Protein AF-A0A0F9XI48-F1 (afdb_monomer)

Nearest PDB structures (foldseek):
  8bcw-assembly1_E  TM=6.564E-01  e=8.546E-02  Avena sativa
  8jjr-assembly1_e  TM=6.985E-01  e=2.280E-01  Symbiodinium sp.
  5zji-assembly1_E  TM=6.257E-01  e=1.110E-01  Zea mays
  8jw0-assembly1_e  TM=6.929E-01  e=2.774E-01  Amphidinium carterae
  8jzf-assembly1_e  TM=6.123E-01  e=1.540E-01  Symbiodinium

Sequence (89 aa):
MKIDDVVRIDKCEMCPGVVGKVVPVKGFREDTETMVKLGFGRGRPAAGRPEFFSVDDLTVVNVHILGDTENPASSEDVEQTVESLQDKE

Organism: NCBI:txid412755

pLDDT: mean 73.97, std 16.07, range [42.56, 91.94]

Foldseek 3Di:
DDFQFKKAQCDDPQCPPRHRPIFTFHAADPVDNQKTATDPDPDDPDVRDDRIDGPVRIDRPGDPCPDPPPPPPDPDDDDDDDDDDDDDD

Solvent-accessible surface area (backbone atoms only — not comparable to full-atom values): 5838 Å² total; per-residue (Å²): 141,56,72,59,23,29,28,28,28,73,53,40,93,78,35,62,92,45,44,74,41,74,39,34,31,67,41,68,41,90,94,36,92,55,30,31,28,62,50,74,72,100,58,81,81,57,89,71,56,74,71,61,43,51,56,89,37,40,45,80,75,41,81,60,78,79,59,83,64,73,70,80,76,67,84,71,86,82,82,78,94,81,79,87,86,82,90,89,135

Radius of gyration: 24.17 Å; Cα contacts (8 Å, |Δi|>4): 117; chains: 1; bounding box: 43×38×79 Å

Secondary structure (DSSP, 8-state):
--TT-EEEE---SS-GGGTT-EEEEEEEETTEEEEEEE---SSPPPTT--SEEEGGGEEEEE---------------------------

Structure (mmCIF, N/CA/C/O backbone):
data_AF-A0A0F9XI48-F1
#
_entry.id   AF-A0A0F9XI48-F1
#
loop_
_atom_site.group_PDB
_atom_site.id
_atom_site.type_symbol
_atom_site.label_atom_id
_atom_site.label_alt_id
_atom_site.label_comp_id
_atom_site.label_asym_id
_atom_site.label_entity_id
_atom_site.label_seq_id
_atom_site.pdbx_PDB_ins_code
_atom_site.Cartn_x
_atom_site.Cartn_y
_atom_site.Cartn_z
_atom_site.occupancy
_atom_site.B_iso_or_equiv
_atom_site.auth_seq_id
_atom_site.auth_comp_id
_atom_site.auth_asym_id
_atom_site.auth_atom_id
_atom_site.pdbx_PDB_model_num
ATOM 1 N N . MET A 1 1 ? -8.577 9.415 3.825 1.00 74.88 1 MET A N 1
ATOM 2 C CA . MET A 1 1 ? -7.784 8.172 3.855 1.00 74.88 1 MET A CA 1
ATOM 3 C C . MET A 1 1 ? -7.135 8.076 5.226 1.00 74.88 1 MET A C 1
ATOM 5 O O . MET A 1 1 ? -6.625 9.085 5.698 1.00 74.88 1 MET A O 1
ATOM 9 N N . LYS A 1 2 ? -7.207 6.920 5.878 1.00 83.38 2 LYS A N 1
ATOM 10 C CA . LYS A 1 2 ? -6.687 6.645 7.225 1.00 83.38 2 LYS A CA 1
ATOM 11 C C . LYS A 1 2 ? -5.868 5.349 7.227 1.00 83.38 2 LYS A C 1
ATOM 13 O O . LYS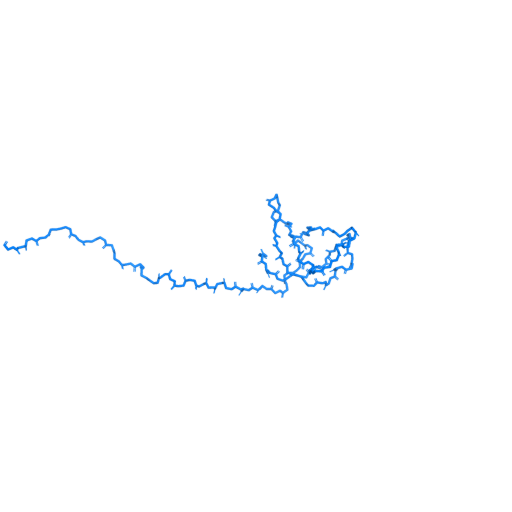 A 1 2 ? -5.838 4.624 6.236 1.00 83.38 2 LYS A O 1
ATOM 18 N N . ILE A 1 3 ? -5.168 5.075 8.330 1.00 85.00 3 ILE A N 1
ATOM 19 C CA . ILE A 1 3 ? -4.508 3.776 8.534 1.00 85.00 3 ILE A CA 1
ATOM 20 C C . ILE A 1 3 ? -5.597 2.697 8.538 1.00 85.00 3 ILE A C 1
ATOM 22 O O . ILE A 1 3 ? -6.677 2.938 9.064 1.00 85.00 3 ILE A O 1
ATOM 26 N N . ASP A 1 4 ? -5.301 1.540 7.947 1.00 84.44 4 ASP A N 1
ATOM 27 C CA . ASP A 1 4 ? -6.218 0.403 7.764 1.00 84.44 4 ASP A CA 1
ATOM 28 C C . ASP A 1 4 ? -7.289 0.572 6.668 1.00 84.44 4 ASP A C 1
ATOM 30 O O . ASP A 1 4 ? -7.876 -0.422 6.238 1.00 84.44 4 ASP A O 1
ATOM 34 N N . ASP A 1 5 ? -7.455 1.776 6.099 1.00 87.56 5 ASP A N 1
ATOM 35 C CA . ASP A 1 5 ? -8.272 1.939 4.892 1.00 87.56 5 ASP A CA 1
ATOM 36 C C . ASP A 1 5 ? -7.730 1.065 3.759 1.00 87.56 5 ASP A C 1
ATOM 38 O O . ASP A 1 5 ? -6.518 0.912 3.557 1.00 87.56 5 ASP A O 1
ATOM 42 N N . VAL A 1 6 ? -8.650 0.512 2.975 1.00 88.69 6 VAL A N 1
ATOM 43 C CA . VAL A 1 6 ? -8.320 -0.355 1.854 1.00 88.69 6 VAL A CA 1
ATOM 44 C C . VAL A 1 6 ? -8.391 0.453 0.572 1.00 88.69 6 VAL A C 1
ATOM 46 O O . VAL A 1 6 ? -9.436 0.999 0.201 1.00 88.69 6 VAL A O 1
ATOM 49 N N . VAL A 1 7 ? -7.264 0.511 -0.131 1.00 90.94 7 VAL A N 1
ATOM 50 C CA . VAL A 1 7 ? -7.104 1.343 -1.321 1.00 90.94 7 VAL A CA 1
ATOM 51 C C . VAL A 1 7 ? -6.662 0.528 -2.516 1.00 90.94 7 VAL A C 1
ATOM 53 O O . VAL A 1 7 ? -5.961 -0.479 -2.402 1.00 90.94 7 VAL A O 1
ATOM 56 N N . ARG A 1 8 ? -7.103 0.970 -3.684 1.00 91.81 8 ARG A N 1
ATOM 57 C CA . ARG A 1 8 ? -6.705 0.453 -4.979 1.00 91.81 8 ARG A CA 1
ATOM 58 C C . ARG A 1 8 ? -5.667 1.383 -5.579 1.00 91.81 8 ARG A C 1
ATOM 60 O O . ARG A 1 8 ? -5.804 2.597 -5.517 1.00 91.81 8 ARG A O 1
ATOM 67 N N . ILE A 1 9 ? -4.637 0.791 -6.163 1.00 91.31 9 ILE A N 1
ATOM 68 C CA . ILE A 1 9 ? -3.595 1.539 -6.861 1.00 91.31 9 ILE A CA 1
ATOM 69 C C . ILE A 1 9 ? -4.052 1.740 -8.299 1.00 91.31 9 ILE A C 1
ATOM 71 O O . ILE A 1 9 ? -4.122 0.769 -9.051 1.00 91.31 9 ILE A O 1
ATOM 75 N N . ASP A 1 10 ? -4.360 2.967 -8.696 1.00 91.44 10 ASP A N 1
ATOM 76 C CA . ASP A 1 10 ? -4.803 3.262 -10.063 1.00 91.44 10 ASP A CA 1
ATOM 77 C C . ASP A 1 10 ? -3.634 3.618 -10.971 1.00 91.44 10 ASP A C 1
ATOM 79 O O . ASP A 1 10 ? -3.674 3.339 -12.172 1.00 91.44 10 ASP A O 1
ATOM 83 N N . LYS A 1 11 ? -2.549 4.142 -10.393 1.00 88.38 11 LYS A N 1
ATOM 84 C CA . LYS A 1 11 ? -1.346 4.504 -11.137 1.00 88.38 11 LYS A CA 1
ATOM 85 C C . LYS A 1 11 ? -0.072 4.187 -10.347 1.00 88.38 11 LYS A C 1
ATOM 87 O O . LYS A 1 11 ? 0.033 4.427 -9.152 1.00 88.38 11 LYS A O 1
ATOM 92 N N . CYS A 1 12 ? 0.912 3.591 -11.021 1.00 84.81 12 CYS A N 1
ATOM 93 C CA . CYS A 1 12 ? 2.286 3.478 -10.528 1.00 84.81 12 CYS A CA 1
ATOM 94 C C . CYS A 1 12 ? 3.244 3.350 -11.713 1.00 84.81 12 CYS A C 1
ATOM 96 O O . CYS A 1 12 ? 3.342 2.283 -12.322 1.00 84.81 12 CYS A O 1
ATOM 98 N N . GLU A 1 13 ? 3.979 4.416 -12.022 1.00 83.00 13 GLU A N 1
ATOM 99 C CA . GLU A 1 13 ? 4.914 4.439 -13.158 1.00 83.00 13 GLU A CA 1
ATOM 100 C C . GLU A 1 13 ? 6.116 3.511 -12.938 1.00 83.00 13 GLU A C 1
ATOM 102 O O . GLU A 1 13 ? 6.542 2.804 -13.848 1.00 83.00 13 GLU A O 1
ATOM 107 N N . MET A 1 14 ? 6.620 3.437 -11.703 1.00 76.38 14 MET A N 1
ATOM 108 C CA . MET A 1 14 ? 7.741 2.563 -11.332 1.00 76.38 14 MET A CA 1
ATOM 109 C C . MET A 1 14 ? 7.341 1.089 -11.184 1.00 76.38 14 MET A C 1
ATOM 111 O O . MET A 1 14 ? 8.195 0.205 -11.145 1.00 76.38 14 MET A O 1
ATOM 115 N N . CYS A 1 15 ? 6.045 0.805 -11.044 1.00 79.50 15 CYS A N 1
ATOM 116 C CA . CYS A 1 15 ? 5.554 -0.505 -10.645 1.00 79.50 15 CYS A CA 1
ATOM 117 C C . CYS A 1 15 ? 4.204 -0.858 -11.293 1.00 79.50 15 CYS A C 1
ATOM 119 O O . CYS A 1 15 ? 3.210 -1.059 -10.597 1.00 79.50 15 CYS A O 1
ATOM 121 N N . PRO A 1 16 ? 4.153 -1.048 -12.623 1.00 81.81 16 PRO A N 1
ATOM 122 C CA . PRO A 1 16 ? 2.905 -1.361 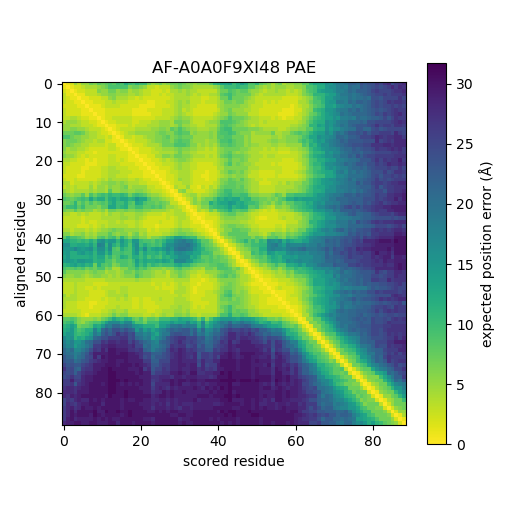-13.323 1.00 81.81 16 PRO A CA 1
ATOM 123 C C . PRO A 1 16 ? 2.238 -2.651 -12.815 1.00 81.81 16 PRO A C 1
ATOM 125 O O . PRO A 1 16 ? 1.019 -2.767 -12.815 1.00 81.81 16 PRO A O 1
ATOM 128 N N . GLY A 1 17 ? 3.013 -3.605 -12.283 1.00 83.50 17 GLY A N 1
ATOM 129 C CA . GLY A 1 17 ? 2.495 -4.870 -11.740 1.00 83.50 17 GLY A CA 1
ATOM 130 C C . GLY A 1 17 ? 1.712 -4.771 -10.418 1.00 83.50 17 GLY A C 1
ATOM 131 O O . GLY A 1 17 ? 1.295 -5.806 -9.880 1.00 83.50 17 GLY A O 1
ATOM 132 N N . VAL A 1 18 ? 1.552 -3.574 -9.841 1.00 83.88 18 VAL A N 1
ATOM 133 C CA . VAL A 1 18 ? 0.622 -3.343 -8.717 1.00 83.88 18 VAL A CA 1
ATOM 134 C C . VAL A 1 18 ? -0.588 -2.505 -9.084 1.00 83.88 18 VAL A C 1
ATOM 136 O O . VAL A 1 18 ? -1.500 -2.421 -8.269 1.00 83.88 18 VAL A O 1
ATOM 139 N N . VAL A 1 19 ? -0.626 -1.924 -10.282 1.00 89.12 19 VAL A N 1
ATOM 140 C CA . VAL A 1 19 ? -1.799 -1.183 -10.744 1.00 89.12 19 VAL A CA 1
ATOM 141 C C . VAL A 1 19 ? -2.994 -2.137 -10.800 1.00 89.12 19 VAL A C 1
ATOM 143 O O . VAL A 1 19 ? -2.885 -3.277 -11.252 1.00 89.12 19 VAL A O 1
ATOM 146 N N . GLY A 1 20 ? -4.124 -1.698 -10.256 1.00 88.75 20 GLY A N 1
ATOM 147 C CA . GLY A 1 20 ? -5.331 -2.491 -10.048 1.00 88.75 20 GLY A CA 1
ATOM 148 C C . GLY A 1 20 ? -5.321 -3.367 -8.792 1.00 88.75 20 GLY A C 1
ATOM 149 O O . GLY A 1 20 ? -6.353 -3.960 -8.479 1.00 88.75 20 GLY A O 1
ATOM 150 N N . LYS A 1 21 ? -4.210 -3.460 -8.044 1.00 87.62 21 LYS A N 1
ATOM 151 C CA . LYS A 1 21 ? -4.191 -4.198 -6.771 1.00 87.62 21 LYS A CA 1
ATOM 152 C C . LYS A 1 21 ? -4.831 -3.390 -5.659 1.00 87.62 21 LYS A C 1
ATOM 154 O O . LYS A 1 21 ? -4.671 -2.175 -5.578 1.00 87.62 21 LYS A O 1
ATOM 159 N N . VAL A 1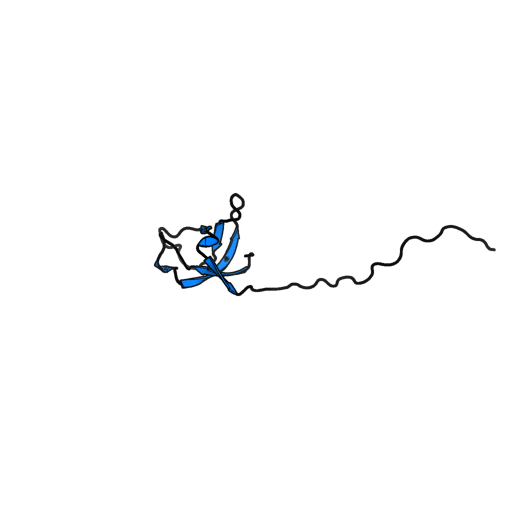 22 ? -5.497 -4.122 -4.776 1.00 89.25 22 VAL A N 1
ATOM 160 C CA . VAL A 1 22 ? -6.140 -3.607 -3.574 1.00 89.25 22 VAL A CA 1
ATOM 161 C C . VAL A 1 22 ? -5.291 -3.991 -2.367 1.00 89.25 22 VAL A C 1
ATOM 163 O O . VAL A 1 22 ? -4.986 -5.170 -2.176 1.00 89.25 22 VAL A O 1
ATOM 166 N N . VAL A 1 23 ? -4.870 -3.004 -1.582 1.00 88.25 23 VAL A N 1
ATOM 167 C CA . VAL A 1 23 ? -3.981 -3.174 -0.426 1.00 88.25 23 VAL A CA 1
ATOM 168 C C . VAL A 1 23 ? -4.372 -2.223 0.710 1.00 88.25 23 VAL A C 1
ATOM 170 O O . VAL A 1 23 ? -4.889 -1.139 0.445 1.00 88.25 23 VAL A O 1
ATOM 173 N N . PRO A 1 24 ? -4.126 -2.597 1.976 1.00 89.38 24 PRO A N 1
ATOM 174 C CA . PRO A 1 24 ? -4.402 -1.721 3.107 1.00 89.38 24 PRO A CA 1
ATOM 175 C C . PRO A 1 24 ? -3.304 -0.667 3.295 1.00 89.38 24 PRO A C 1
ATOM 177 O O . PRO A 1 24 ? -2.112 -0.936 3.080 1.00 89.38 24 PRO A O 1
ATOM 180 N N . VAL A 1 25 ? -3.699 0.512 3.769 1.00 88.75 25 VAL A N 1
ATOM 181 C CA . VAL A 1 25 ? -2.786 1.572 4.210 1.00 88.75 25 VAL A CA 1
ATOM 182 C C . VAL A 1 25 ? -2.150 1.168 5.538 1.00 88.75 25 VAL A C 1
ATOM 184 O O . VAL A 1 25 ? -2.834 0.838 6.504 1.00 88.75 25 VAL A O 1
ATOM 187 N N . LYS A 1 26 ? -0.816 1.190 5.599 1.00 88.69 26 LYS A N 1
ATOM 188 C CA . LYS A 1 26 ? -0.044 0.858 6.807 1.00 88.69 26 LYS A CA 1
ATOM 189 C C . LYS A 1 26 ? 0.428 2.073 7.586 1.00 88.69 26 LYS A C 1
ATOM 191 O O . LYS A 1 26 ? 0.679 1.945 8.778 1.00 88.69 26 LYS A O 1
ATOM 196 N N . GLY A 1 27 ? 0.567 3.218 6.934 1.00 89.12 27 GLY A N 1
ATOM 197 C CA . GLY A 1 27 ? 1.018 4.440 7.580 1.00 89.12 27 GLY A CA 1
ATOM 198 C C . GLY A 1 27 ? 1.155 5.588 6.596 1.00 89.12 27 GLY A C 1
ATOM 199 O O . GLY A 1 27 ? 0.950 5.420 5.393 1.00 89.12 27 GLY A O 1
ATOM 200 N N . PHE A 1 28 ? 1.539 6.739 7.128 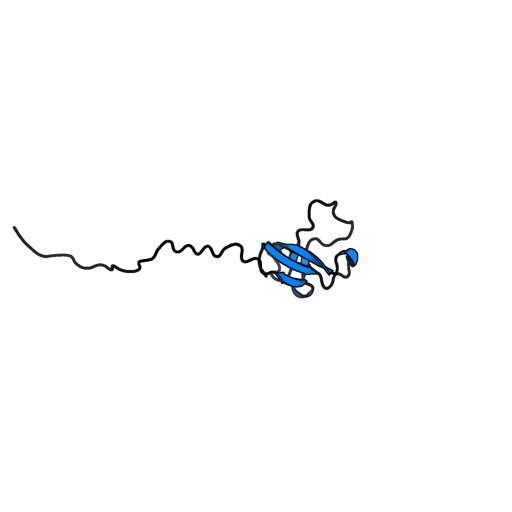1.00 88.94 28 PHE A N 1
ATOM 201 C CA . PHE A 1 28 ? 1.730 7.983 6.392 1.00 88.94 28 PHE A CA 1
ATOM 202 C C . PHE A 1 28 ? 3.177 8.431 6.547 1.00 88.94 28 PHE A C 1
ATOM 204 O O . PHE A 1 28 ? 3.839 8.085 7.528 1.00 88.94 28 PHE A O 1
ATOM 211 N N . ARG A 1 29 ? 3.688 9.162 5.561 1.00 86.12 29 ARG A N 1
ATOM 212 C CA . ARG A 1 29 ? 5.002 9.786 5.674 1.00 86.12 29 ARG A CA 1
ATOM 213 C C . ARG A 1 29 ? 4.858 11.090 6.459 1.00 86.12 29 ARG A C 1
ATOM 215 O O . ARG A 1 29 ? 4.135 11.975 6.024 1.00 86.12 29 ARG A O 1
ATOM 222 N N . GLU A 1 30 ? 5.558 11.217 7.582 1.00 80.56 30 GLU A N 1
ATOM 223 C CA . GLU A 1 30 ? 5.417 12.369 8.493 1.00 80.56 30 GLU A CA 1
ATOM 224 C C . GLU A 1 30 ? 5.779 13.712 7.831 1.00 80.56 30 GLU A C 1
ATOM 226 O O . GLU A 1 30 ? 5.156 14.726 8.122 1.00 80.56 30 GLU A O 1
ATOM 231 N N . ASP A 1 31 ? 6.711 13.715 6.872 1.00 78.94 31 ASP A N 1
ATOM 232 C CA . ASP A 1 31 ? 7.086 14.918 6.112 1.00 78.94 31 ASP A CA 1
ATOM 233 C C . ASP A 1 31 ? 6.045 15.364 5.071 1.00 78.94 31 ASP A C 1
ATOM 235 O O . ASP A 1 31 ? 6.096 16.493 4.588 1.00 78.94 31 ASP A O 1
ATOM 239 N N . THR A 1 32 ? 5.147 14.470 4.643 1.00 79.06 32 THR A N 1
ATOM 240 C CA . THR A 1 32 ? 4.214 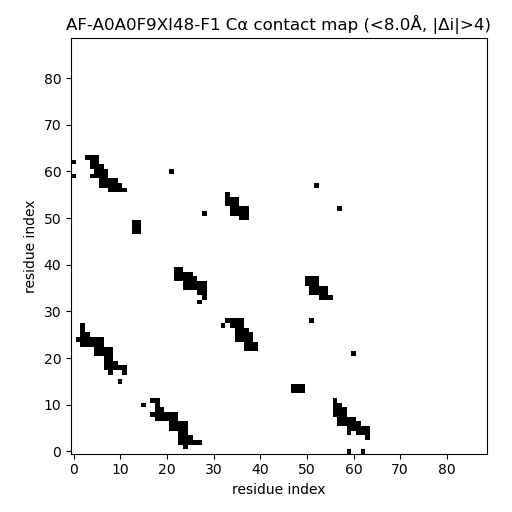14.730 3.534 1.00 79.06 32 THR A CA 1
ATOM 241 C C . THR A 1 32 ? 2.924 13.945 3.735 1.00 79.06 32 THR A C 1
ATOM 243 O O . THR A 1 32 ? 2.861 12.751 3.445 1.00 79.06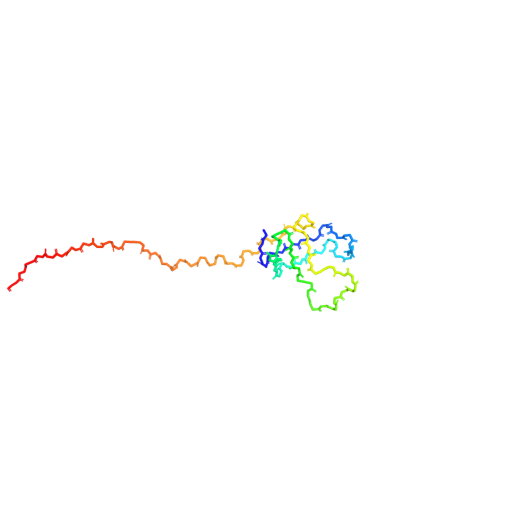 32 THR A O 1
ATOM 246 N N . GLU A 1 33 ? 1.861 14.639 4.147 1.00 74.94 33 GLU A N 1
ATOM 247 C CA . GLU A 1 33 ? 0.517 14.059 4.330 1.00 74.94 33 GLU A CA 1
ATOM 248 C C . GLU A 1 33 ? -0.068 13.459 3.035 1.00 74.94 33 GLU A C 1
ATOM 250 O O . GLU A 1 33 ? -1.036 12.703 3.060 1.00 74.94 33 GLU A O 1
ATOM 255 N N . THR A 1 34 ? 0.541 13.764 1.889 1.00 86.38 34 THR A N 1
ATOM 256 C CA . THR A 1 34 ? 0.162 13.263 0.567 1.00 86.38 34 THR A CA 1
ATOM 257 C C . THR A 1 34 ? 0.804 11.926 0.199 1.00 86.38 34 THR A C 1
ATOM 259 O O . THR A 1 34 ? 0.447 11.368 -0.838 1.00 86.38 34 THR A O 1
ATOM 262 N N . MET A 1 35 ? 1.727 11.388 1.005 1.00 89.38 35 MET A N 1
ATOM 263 C CA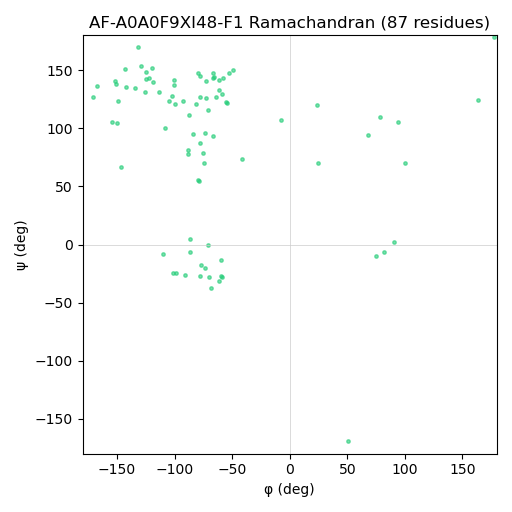 . MET A 1 35 ? 2.368 10.095 0.754 1.00 89.38 35 MET A CA 1
ATOM 264 C C . MET A 1 35 ? 1.990 9.048 1.800 1.00 89.38 35 MET A C 1
ATOM 266 O O . MET A 1 35 ? 2.144 9.248 3.007 1.00 89.38 35 MET A O 1
ATOM 270 N N . VAL A 1 36 ? 1.589 7.871 1.324 1.00 89.69 36 VAL A N 1
ATOM 271 C CA . VAL A 1 36 ? 1.162 6.749 2.163 1.00 89.69 36 VAL A CA 1
ATOM 272 C C . VAL A 1 36 ? 1.981 5.497 1.914 1.00 89.69 36 VAL A C 1
ATOM 274 O O . VAL A 1 36 ? 2.370 5.180 0.790 1.00 89.69 36 VAL A O 1
ATOM 277 N N . LYS A 1 37 ? 2.234 4.754 2.987 1.00 89.56 37 LYS A N 1
ATOM 278 C CA . LYS A 1 37 ? 2.905 3.457 2.955 1.00 89.56 37 LYS A CA 1
ATOM 279 C C . LYS A 1 37 ? 1.862 2.353 2.862 1.00 89.56 37 LYS A C 1
ATOM 281 O O . LYS A 1 37 ? 0.990 2.235 3.723 1.00 89.56 37 LYS A O 1
ATOM 286 N N . LEU A 1 38 ? 1.968 1.519 1.831 1.00 88.31 38 LEU A N 1
ATOM 287 C CA . LEU A 1 38 ? 1.009 0.448 1.551 1.00 88.31 38 LEU A CA 1
ATOM 288 C C . LEU A 1 38 ? 1.523 -0.922 2.017 1.00 88.31 38 LEU A C 1
ATOM 290 O O . LEU A 1 38 ? 2.702 -1.257 1.882 1.00 88.31 38 LEU A O 1
ATOM 294 N N . GLY A 1 39 ? 0.623 -1.742 2.559 1.00 85.69 39 GLY A N 1
ATOM 295 C CA . GLY A 1 39 ? 0.935 -3.059 3.113 1.00 85.69 39 GLY A CA 1
ATOM 296 C C . GLY A 1 39 ? 0.880 -4.189 2.091 1.00 85.69 39 GLY A C 1
ATOM 297 O O . GLY A 1 39 ? -0.089 -4.943 2.058 1.00 85.69 39 GLY A O 1
ATOM 298 N N . PHE A 1 40 ? 1.937 -4.380 1.301 1.00 78.94 40 PHE A N 1
ATOM 299 C CA . PHE A 1 40 ? 2.020 -5.478 0.324 1.00 78.94 40 PHE A CA 1
ATOM 300 C C . PHE A 1 40 ? 2.390 -6.844 0.942 1.00 78.94 40 PHE A C 1
ATOM 302 O O . PHE A 1 40 ? 3.345 -7.470 0.498 1.00 78.94 40 PHE A O 1
ATOM 309 N N . GLY A 1 41 ? 1.636 -7.327 1.937 1.00 71.94 41 GLY A N 1
ATOM 310 C CA . GLY A 1 41 ? 1.746 -8.691 2.489 1.00 71.94 41 GLY A CA 1
ATOM 311 C C . GLY A 1 41 ? 3.158 -9.165 2.897 1.00 71.94 41 GLY A C 1
ATOM 312 O O . GLY A 1 41 ? 4.115 -8.399 2.971 1.00 71.94 41 GLY A O 1
ATOM 313 N N . ARG A 1 42 ? 3.303 -10.466 3.186 1.00 61.72 42 ARG A N 1
ATOM 314 C CA . ARG A 1 42 ? 4.610 -11.112 3.416 1.00 61.72 42 ARG A CA 1
ATOM 315 C C . ARG A 1 42 ? 5.176 -11.593 2.079 1.00 61.72 42 ARG A C 1
ATOM 317 O O . ARG A 1 42 ? 5.065 -12.763 1.734 1.00 61.72 42 ARG A O 1
ATOM 324 N N . GLY A 1 43 ? 5.731 -10.669 1.304 1.00 63.72 43 GLY A N 1
ATOM 325 C CA . GLY A 1 43 ? 6.441 -10.960 0.059 1.00 63.72 43 GLY A CA 1
ATOM 326 C C . GLY A 1 43 ? 7.808 -10.285 0.042 1.00 63.72 43 GLY A C 1
ATOM 327 O O . GLY A 1 43 ? 8.007 -9.262 0.695 1.00 63.72 43 GLY A O 1
ATOM 328 N N . ARG A 1 44 ? 8.763 -10.849 -0.706 1.00 61.88 44 ARG A N 1
ATOM 329 C CA . ARG A 1 44 ? 10.054 -10.190 -0.943 1.00 61.88 44 ARG A CA 1
ATOM 330 C C . ARG A 1 44 ? 9.775 -8.837 -1.619 1.00 61.88 44 ARG A C 1
ATOM 332 O O . ARG A 1 44 ? 9.025 -8.835 -2.601 1.00 61.88 44 ARG A O 1
ATOM 339 N N . PRO A 1 45 ? 10.322 -7.709 -1.131 1.00 65.06 45 PRO A N 1
ATOM 340 C CA . PRO A 1 45 ? 10.163 -6.435 -1.819 1.00 65.06 45 PRO A CA 1
ATOM 341 C C . PRO A 1 45 ? 10.671 -6.601 -3.252 1.00 65.06 45 PRO A C 1
ATOM 343 O O . PRO A 1 45 ? 11.795 -7.053 -3.475 1.00 65.06 45 PRO A O 1
ATOM 346 N N . ALA A 1 46 ? 9.804 -6.322 -4.226 1.00 67.81 46 ALA A N 1
ATOM 347 C CA . ALA A 1 46 ? 10.209 -6.339 -5.621 1.00 67.81 46 ALA A CA 1
ATOM 348 C C . ALA A 1 46 ? 11.251 -5.231 -5.812 1.00 67.81 46 ALA A C 1
ATOM 350 O O . ALA A 1 46 ? 11.004 -4.090 -5.418 1.00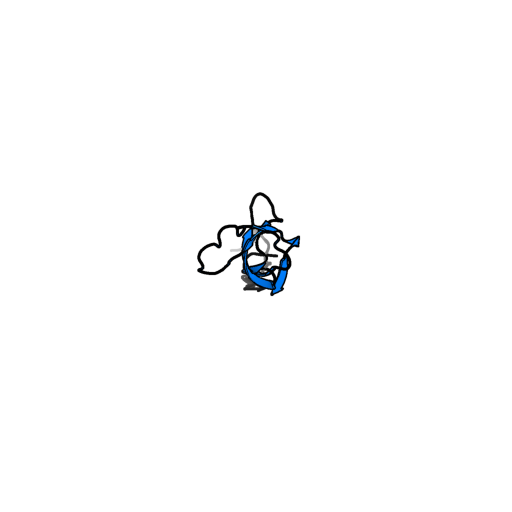 67.81 46 ALA A O 1
ATOM 351 N N . ALA A 1 47 ? 12.413 -5.570 -6.372 1.00 67.50 47 ALA A N 1
ATOM 352 C CA . ALA A 1 47 ? 13.449 -4.588 -6.666 1.00 67.50 47 ALA A CA 1
ATOM 353 C C . ALA A 1 47 ? 12.848 -3.466 -7.534 1.00 67.50 47 ALA A C 1
ATOM 355 O O . ALA A 1 47 ? 12.271 -3.748 -8.582 1.00 67.50 47 ALA A O 1
ATOM 356 N N . GLY A 1 48 ? 12.924 -2.219 -7.059 1.00 69.62 48 GLY A N 1
ATOM 357 C CA . GLY A 1 48 ? 12.352 -1.050 -7.739 1.00 69.62 48 GLY A CA 1
ATOM 358 C C . GLY A 1 48 ? 10.907 -0.690 -7.366 1.00 69.62 48 GLY A C 1
ATOM 359 O O . GLY A 1 48 ? 10.377 0.270 -7.916 1.00 69.62 48 GLY A O 1
ATOM 360 N N . ARG A 1 49 ? 10.253 -1.400 -6.432 1.00 76.50 49 ARG A N 1
ATOM 361 C CA . ARG A 1 49 ? 8.944 -0.963 -5.918 1.00 76.50 49 ARG A CA 1
ATOM 362 C C . ARG A 1 49 ? 9.128 0.177 -4.899 1.00 76.50 49 ARG A C 1
ATOM 364 O O . ARG A 1 49 ? 9.842 -0.033 -3.918 1.00 76.50 49 ARG A O 1
ATOM 371 N N . PRO A 1 50 ? 8.451 1.325 -5.071 1.00 79.31 50 PRO A N 1
ATOM 372 C CA . PRO A 1 50 ? 8.466 2.386 -4.073 1.00 79.31 50 PRO A CA 1
ATOM 373 C C . PRO A 1 50 ? 7.773 1.936 -2.777 1.00 79.31 50 PRO A C 1
ATOM 375 O O . PRO A 1 50 ? 6.793 1.192 -2.804 1.00 79.31 50 PRO A O 1
ATOM 378 N N . GLU A 1 51 ? 8.287 2.379 -1.629 1.00 80.62 51 GLU A N 1
ATOM 379 C CA . GLU A 1 51 ? 7.650 2.125 -0.326 1.00 80.62 51 GLU A CA 1
ATOM 380 C C . GLU A 1 51 ? 6.448 3.040 -0.068 1.00 80.62 51 GLU A C 1
ATOM 382 O O . GLU A 1 51 ? 5.532 2.660 0.664 1.00 80.62 51 GLU A O 1
ATOM 387 N N . PHE A 1 52 ? 6.458 4.224 -0.681 1.00 87.88 52 PHE A N 1
ATOM 388 C CA . PHE A 1 52 ? 5.459 5.268 -0.508 1.00 87.88 52 PHE A CA 1
ATOM 389 C C . PHE A 1 52 ? 4.768 5.567 -1.836 1.00 87.88 52 PHE A C 1
ATOM 391 O O . PHE A 1 52 ? 5.413 5.605 -2.883 1.00 87.88 52 PHE A O 1
ATOM 398 N N . PHE A 1 53 ? 3.461 5.780 -1.772 1.00 89.12 53 PHE A N 1
ATOM 399 C CA . PHE A 1 53 ? 2.591 6.076 -2.904 1.00 89.12 53 PHE A CA 1
ATOM 400 C C . PHE A 1 53 ? 1.852 7.382 -2.629 1.00 89.12 53 PHE A C 1
ATOM 402 O O . PHE A 1 53 ? 1.478 7.641 -1.485 1.00 89.12 53 PHE A O 1
ATOM 409 N N . SER A 1 54 ? 1.647 8.201 -3.656 1.00 90.69 54 SER A N 1
ATOM 410 C CA . SER A 1 54 ? 0.877 9.438 -3.521 1.00 90.69 54 SER A CA 1
ATOM 411 C C . SER A 1 54 ? -0.604 9.120 -3.369 1.00 90.69 54 SER A C 1
ATOM 413 O O . SER A 1 54 ? -1.118 8.256 -4.071 1.00 90.69 54 SER A O 1
ATOM 415 N N . VAL A 1 55 ? -1.314 9.849 -2.512 1.00 88.94 55 VAL A N 1
ATOM 416 C CA . VAL A 1 55 ? -2.770 9.694 -2.339 1.00 88.94 55 VAL A CA 1
ATOM 417 C C . VAL A 1 55 ? -3.566 9.956 -3.621 1.00 88.94 55 VAL A C 1
ATOM 419 O O . VAL A 1 55 ? -4.635 9.384 -3.777 1.00 88.94 55 VAL A O 1
ATOM 422 N N . ASP A 1 56 ? -3.039 10.774 -4.538 1.00 90.50 56 ASP A N 1
ATOM 423 C CA . ASP A 1 56 ? -3.674 11.108 -5.824 1.00 90.50 56 ASP A CA 1
ATOM 424 C C . ASP A 1 56 ? -3.686 9.921 -6.808 1.00 90.50 56 ASP A C 1
ATOM 426 O O . ASP A 1 56 ? -4.590 9.779 -7.624 1.00 90.50 56 ASP A O 1
ATOM 430 N N . ASP A 1 57 ? -2.713 9.011 -6.683 1.00 90.50 57 ASP A N 1
ATOM 431 C CA . ASP A 1 57 ? -2.592 7.810 -7.518 1.00 90.50 57 ASP A CA 1
ATOM 432 C C . ASP A 1 57 ? -3.402 6.612 -6.965 1.00 90.50 57 ASP A C 1
ATOM 434 O O . ASP A 1 57 ? -3.307 5.486 -7.480 1.00 90.50 57 ASP A O 1
ATOM 438 N N . LEU A 1 58 ? -4.164 6.828 -5.885 1.00 90.88 58 LEU A N 1
ATOM 439 C CA . LEU A 1 58 ? -4.859 5.797 -5.118 1.00 90.88 58 LEU A CA 1
ATOM 440 C C . LEU A 1 58 ? -6.353 6.110 -4.983 1.00 90.88 58 LEU A C 1
ATOM 442 O O . LEU A 1 58 ? -6.738 7.177 -4.513 1.00 90.88 58 LEU A O 1
ATOM 446 N N . THR A 1 59 ? -7.207 5.127 -5.260 1.00 91.94 59 THR A N 1
ATOM 447 C CA . THR A 1 59 ? -8.647 5.216 -4.980 1.00 91.94 59 THR A CA 1
ATOM 448 C C . THR A 1 59 ? -8.996 4.430 -3.726 1.00 91.94 59 THR A C 1
ATOM 450 O O . THR A 1 59 ? -8.690 3.242 -3.607 1.00 91.94 59 THR A O 1
ATOM 453 N N . VAL A 1 60 ? -9.692 5.061 -2.781 1.00 89.44 60 VAL A N 1
ATOM 454 C CA . VAL A 1 60 ? -10.235 4.361 -1.608 1.00 89.44 60 VAL A CA 1
ATOM 455 C C . VAL A 1 60 ? -11.385 3.466 -2.067 1.00 89.44 60 VAL A C 1
ATOM 457 O O . VAL A 1 60 ? -12.393 3.958 -2.567 1.00 89.44 60 VAL A O 1
ATOM 460 N N . VAL A 1 61 ? -11.225 2.149 -1.924 1.00 88.25 61 VAL A N 1
ATOM 461 C CA . VAL A 1 61 ? -12.236 1.165 -2.356 1.00 88.25 61 VAL A CA 1
ATOM 462 C C . VAL A 1 61 ? -13.064 0.631 -1.202 1.00 88.25 61 VAL A C 1
ATOM 464 O O . VAL A 1 61 ? -14.189 0.188 -1.419 1.00 88.25 61 VAL A O 1
ATOM 467 N N . ASN A 1 62 ? -12.529 0.664 0.017 1.00 76.69 62 ASN A N 1
ATOM 468 C CA . ASN A 1 62 ? -13.299 0.355 1.207 1.00 76.69 62 ASN A CA 1
ATOM 469 C C . ASN A 1 62 ? -12.767 1.162 2.390 1.00 76.69 62 ASN A C 1
ATOM 471 O O . ASN A 1 62 ? -11.582 1.081 2.725 1.00 76.69 62 ASN A O 1
ATOM 475 N N . VAL A 1 63 ? -13.654 1.936 3.007 1.00 68.50 63 VAL A N 1
ATOM 476 C CA . VAL A 1 63 ? -13.381 2.619 4.269 1.00 68.50 63 VAL A CA 1
ATOM 477 C C . VAL A 1 63 ? -13.670 1.587 5.344 1.00 68.50 63 VAL A C 1
ATOM 479 O O . VAL A 1 63 ? -14.830 1.360 5.690 1.00 68.50 63 VAL A O 1
ATOM 482 N N . HIS A 1 64 ? -12.643 0.878 5.808 1.00 54.81 64 HIS A N 1
ATOM 483 C CA . HIS A 1 64 ? -12.849 -0.027 6.927 1.00 54.81 64 HIS A CA 1
ATOM 484 C C . HIS A 1 64 ? -12.989 0.845 8.175 1.00 54.81 64 HIS A C 1
ATOM 486 O O . HIS A 1 64 ? -12.011 1.276 8.777 1.00 54.81 64 HIS A O 1
ATOM 492 N N . ILE A 1 65 ? -14.235 1.137 8.545 1.00 54.19 65 ILE A N 1
ATOM 493 C CA . ILE A 1 65 ? -14.587 1.724 9.837 1.00 54.19 65 ILE A CA 1
ATOM 494 C C . ILE A 1 65 ? -14.445 0.594 10.863 1.00 54.19 65 ILE A C 1
ATOM 496 O O . ILE A 1 65 ? -15.427 0.026 11.332 1.00 54.19 65 ILE A O 1
ATOM 500 N N . LEU A 1 66 ? -13.215 0.170 11.155 1.00 51.12 66 LEU A N 1
ATOM 501 C CA . LEU A 1 66 ? -12.944 -0.666 12.322 1.00 51.12 66 LEU A CA 1
ATOM 502 C C . LEU A 1 66 ? -13.006 0.241 13.555 1.00 51.12 66 LEU A C 1
ATOM 504 O O . LEU A 1 66 ? -11.987 0.699 14.056 1.00 51.12 66 LEU A O 1
ATOM 508 N N . GLY A 1 67 ? -14.239 0.523 13.977 1.00 46.31 67 GLY A N 1
ATOM 509 C CA . GLY A 1 67 ? -14.607 1.108 15.261 1.00 46.31 67 GLY A CA 1
ATOM 510 C C . GLY A 1 67 ? -14.178 2.569 15.463 1.00 46.31 67 GLY A C 1
ATOM 511 O O . GLY A 1 67 ? -13.123 2.839 16.021 1.00 46.31 67 GLY A O 1
ATOM 512 N N . ASP A 1 68 ? -15.039 3.540 15.172 1.00 42.56 68 ASP A N 1
ATOM 513 C CA . ASP A 1 68 ? -16.013 3.961 16.187 1.00 42.56 68 ASP A CA 1
ATOM 514 C C . ASP A 1 68 ? -16.632 2.783 16.972 1.00 42.56 68 ASP A C 1
ATOM 516 O O . ASP A 1 68 ? -17.782 2.409 16.808 1.00 42.56 68 ASP A O 1
ATOM 520 N N . THR A 1 69 ? -15.851 2.181 17.870 1.00 45.81 69 THR A N 1
ATOM 521 C CA . THR A 1 69 ? -16.269 2.312 19.261 1.00 45.81 69 THR A CA 1
ATOM 522 C C . THR A 1 69 ? -16.081 3.811 19.501 1.00 45.81 69 THR A C 1
ATOM 524 O O . THR A 1 69 ? -14.968 4.267 19.724 1.00 45.81 69 THR A O 1
ATOM 527 N N . GLU A 1 70 ? -17.108 4.650 19.334 1.00 44.22 70 GLU A N 1
ATOM 528 C CA . GLU A 1 70 ? -18.204 4.640 20.300 1.00 44.22 70 GLU A CA 1
ATOM 529 C C . GLU A 1 70 ? -17.632 4.095 21.607 1.00 44.22 70 GLU A C 1
ATOM 531 O O . GLU A 1 70 ? -17.825 2.953 22.008 1.00 44.22 70 GLU A O 1
ATOM 536 N N . ASN A 1 71 ? -16.788 4.917 22.214 1.00 43.25 71 ASN A N 1
ATOM 537 C CA . ASN A 1 71 ? -16.815 5.018 23.642 1.00 43.25 71 ASN A CA 1
ATOM 538 C C . ASN A 1 71 ? -18.024 5.905 23.991 1.00 43.25 71 ASN A C 1
ATOM 540 O O . ASN A 1 71 ? -17.827 7.109 24.145 1.00 43.25 71 ASN A O 1
ATOM 544 N N . PRO A 1 72 ? -19.261 5.390 24.149 1.00 47.06 72 PRO A N 1
ATOM 545 C CA . PRO A 1 72 ? -20.209 6.011 25.047 1.00 47.06 72 PRO A CA 1
ATOM 546 C C . PRO A 1 72 ? -19.845 5.579 26.479 1.00 47.06 72 PRO A C 1
ATOM 548 O O . PRO A 1 72 ? -20.656 5.000 27.190 1.00 47.06 72 PRO A O 1
ATOM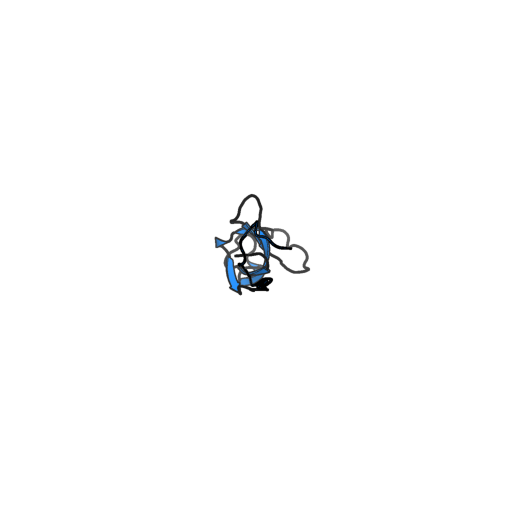 551 N N . ALA A 1 73 ? -18.602 5.803 26.912 1.00 44.88 73 ALA A N 1
ATOM 552 C CA . ALA A 1 73 ? -18.313 6.021 28.324 1.00 44.88 73 ALA A CA 1
ATOM 553 C C . ALA A 1 73 ? -17.978 7.514 28.406 1.00 44.88 73 ALA A C 1
ATOM 555 O O . ALA A 1 73 ? -16.910 7.933 27.974 1.00 44.88 73 ALA A O 1
ATOM 556 N N . SER A 1 74 ? -18.872 8.392 28.826 1.00 43.97 74 SER A N 1
ATOM 557 C CA . SER A 1 74 ? -20.031 8.195 29.678 1.00 43.97 74 SER A CA 1
ATOM 558 C C . SER A 1 74 ? -21.067 9.238 29.285 1.00 43.97 74 SER A C 1
ATOM 560 O O . SER A 1 74 ? -20.718 10.396 29.062 1.00 43.97 74 SER A O 1
ATOM 562 N N . SER A 1 75 ? -22.335 8.835 29.215 1.00 53.12 75 SER A N 1
ATOM 563 C CA . SER A 1 75 ? -23.415 9.762 29.542 1.00 53.12 75 SER A CA 1
ATOM 564 C C . SER A 1 75 ? -23.108 10.441 30.881 1.00 53.12 75 SER A C 1
ATOM 566 O O . SER A 1 75 ? -22.480 9.830 31.748 1.00 53.12 75 SER A O 1
ATOM 568 N N . GLU A 1 76 ? -23.606 11.672 30.999 1.00 54.97 76 GLU A N 1
ATOM 569 C CA . GLU A 1 76 ? -23.663 12.533 32.188 1.00 54.97 76 GLU A CA 1
ATOM 570 C C . GLU A 1 76 ? -22.580 13.627 32.265 1.00 54.97 76 GLU A C 1
ATOM 572 O O . GLU A 1 76 ? -21.710 13.656 33.129 1.00 54.97 76 GLU A O 1
ATOM 577 N N . ASP A 1 77 ? -22.719 14.621 31.380 1.00 56.88 77 ASP A N 1
ATOM 578 C CA . ASP A 1 77 ? -22.849 16.000 31.866 1.00 56.88 77 ASP A CA 1
ATOM 579 C C . ASP A 1 77 ? -23.989 16.078 32.914 1.00 56.88 77 ASP A C 1
ATOM 581 O O . ASP A 1 77 ? -25.006 15.406 32.737 1.00 56.88 77 ASP A O 1
ATOM 585 N N . VAL A 1 78 ? -23.852 16.976 33.908 1.00 57.53 78 VAL A N 1
ATOM 586 C CA . VAL A 1 78 ? -24.769 17.309 35.038 1.00 57.53 78 VAL A CA 1
ATOM 587 C C . VAL A 1 78 ? -24.420 16.521 36.321 1.00 57.53 78 VAL A C 1
ATOM 589 O O . VAL A 1 78 ? -24.634 15.327 36.393 1.00 57.53 78 VAL A O 1
ATOM 592 N N . GLU A 1 79 ? -23.820 17.086 37.375 1.00 54.25 79 GLU A N 1
ATOM 593 C CA . GLU A 1 79 ? -24.195 18.319 38.073 1.00 54.25 79 GLU A CA 1
ATOM 594 C C . GLU A 1 79 ? -23.013 19.250 38.379 1.00 54.25 79 GLU A C 1
ATOM 596 O O . GLU A 1 79 ? -21.961 18.868 38.897 1.00 54.25 79 GLU A O 1
ATOM 601 N N . GLN A 1 80 ? -23.256 20.528 38.100 1.00 55.12 80 GLN A N 1
ATOM 602 C CA . GLN A 1 80 ? -22.519 21.648 38.652 1.00 55.12 80 GLN A CA 1
ATOM 603 C C . GLN A 1 80 ? -22.766 21.767 40.160 1.00 55.12 80 GLN A C 1
ATOM 605 O O . GLN A 1 80 ? -23.883 21.636 40.644 1.00 55.12 80 GLN A O 1
ATOM 610 N N . THR A 1 81 ? -21.698 22.140 40.857 1.00 56.34 81 THR A N 1
ATOM 611 C CA . THR A 1 81 ? -21.658 23.038 42.015 1.00 56.34 81 THR A CA 1
ATOM 612 C C . THR A 1 81 ? -22.969 23.764 42.366 1.00 56.34 81 THR A C 1
ATOM 614 O O . THR A 1 81 ? -23.296 24.770 41.745 1.00 56.34 81 THR A O 1
ATOM 617 N N . VAL A 1 82 ? -23.605 23.330 43.455 1.00 56.72 82 VAL A N 1
ATOM 618 C CA . VAL A 1 82 ? -24.399 24.109 44.429 1.00 56.72 82 VAL A CA 1
ATOM 619 C C . VAL A 1 82 ? -24.274 23.335 45.754 1.00 56.72 82 VAL A C 1
ATOM 621 O O . VAL A 1 82 ? -24.240 22.114 45.739 1.00 56.72 82 VAL A O 1
ATOM 624 N N . GLU A 1 83 ? -24.140 23.862 46.958 1.00 48.69 83 GLU A N 1
ATOM 625 C CA . GLU A 1 83 ? -24.077 25.197 47.519 1.00 48.69 83 GLU A CA 1
ATOM 626 C C . GLU A 1 83 ? -23.589 24.967 48.962 1.00 48.69 83 GLU A C 1
ATOM 628 O O . GLU A 1 83 ? -24.002 24.024 49.640 1.00 48.69 83 GLU A O 1
ATOM 633 N N . SER A 1 84 ? -22.646 25.786 49.417 1.00 53.59 84 SER A N 1
ATOM 634 C CA . SER A 1 84 ? -22.307 25.880 50.833 1.00 53.59 84 SER A CA 1
ATOM 635 C C . SER A 1 84 ? -23.485 26.479 51.612 1.00 53.59 84 SER A C 1
ATOM 637 O O . SER A 1 84 ? -24.090 27.428 51.134 1.00 53.59 84 SER A O 1
ATOM 639 N N . LEU A 1 85 ? -23.647 26.045 52.868 1.00 58.53 85 LEU A N 1
ATOM 640 C CA . LEU A 1 85 ? -24.434 26.663 53.955 1.00 58.53 85 LEU A CA 1
ATOM 641 C C . LEU A 1 85 ? -25.964 26.473 53.938 1.00 58.53 85 LEU A C 1
ATOM 643 O O . LEU A 1 85 ? -26.665 27.194 53.243 1.00 58.53 85 LEU A O 1
ATOM 647 N N . GLN A 1 86 ? -26.476 25.672 54.886 1.00 54.56 86 GLN A N 1
ATOM 648 C CA . GLN A 1 86 ? -27.348 26.181 55.965 1.00 54.56 86 GLN A CA 1
ATOM 649 C C . GLN A 1 86 ? -27.635 25.137 57.068 1.00 54.56 86 GLN A C 1
ATOM 651 O O . GLN A 1 86 ? -28.063 24.022 56.797 1.00 54.56 86 GLN A O 1
ATOM 656 N N . ASP A 1 87 ? -27.360 25.559 58.307 1.00 61.38 87 ASP A N 1
ATOM 657 C CA . ASP A 1 87 ? -28.038 25.289 59.586 1.00 61.38 87 ASP A CA 1
ATOM 658 C C . ASP A 1 87 ? -28.896 24.023 59.787 1.00 61.38 87 ASP A C 1
ATOM 660 O O . ASP A 1 87 ? -29.981 23.913 59.221 1.00 61.38 87 ASP A O 1
ATOM 664 N N . LYS A 1 88 ? -28.516 23.182 60.765 1.00 54.97 88 LYS A N 1
ATOM 665 C CA . LYS A 1 88 ? -29.143 23.067 62.111 1.00 54.97 88 LYS A CA 1
ATOM 666 C C . LYS A 1 88 ? -28.728 21.754 62.785 1.00 54.97 88 LYS A C 1
ATOM 668 O O . LYS A 1 88 ? -28.991 20.695 62.232 1.00 54.97 88 LYS A O 1
ATOM 673 N N . GLU A 1 89 ? -28.151 21.841 63.982 1.00 53.78 89 GLU A N 1
ATOM 674 C CA . GLU A 1 89 ? -28.746 21.386 65.259 1.00 53.78 89 GLU A CA 1
ATOM 675 C C . GLU A 1 89 ? -27.877 21.834 66.444 1.00 53.78 89 GLU A C 1
ATOM 677 O O . GLU A 1 89 ? -26.631 21.767 66.340 1.00 53.78 89 GLU A O 1
#

Mean predicted aligned error: 13.61 Å